Protein AF-A0A3D1TBQ3-F1 (afdb_monomer)

Nearest PDB structures (foldseek):
  1m8l-assembly1_A  TM=4.138E-01  e=8.416E+00  unclassified

Structure (mmCIF, N/CA/C/O backbone):
data_AF-A0A3D1TBQ3-F1
#
_ent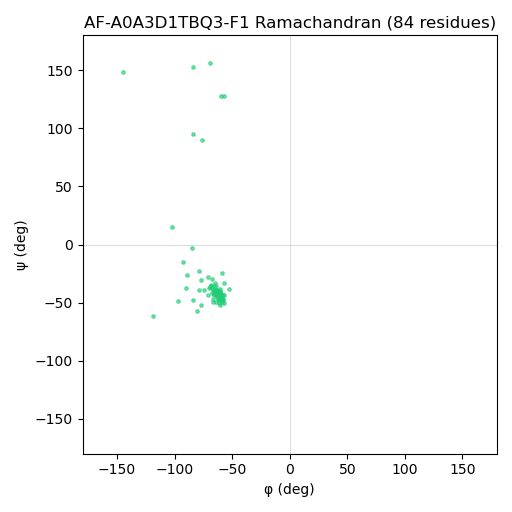ry.id   AF-A0A3D1TBQ3-F1
#
loop_
_atom_site.group_PDB
_atom_site.id
_atom_site.type_symbol
_atom_site.label_atom_id
_atom_site.label_alt_id
_atom_site.label_comp_id
_atom_site.label_asym_id
_atom_site.label_entity_id
_atom_site.label_seq_id
_atom_site.pdbx_PDB_ins_code
_atom_site.Cartn_x
_atom_site.Cartn_y
_atom_site.Cartn_z
_atom_site.occupancy
_atom_site.B_iso_or_equiv
_atom_site.auth_seq_id
_atom_site.auth_comp_id
_atom_site.auth_asym_id
_atom_site.auth_atom_id
_atom_site.pdbx_PDB_model_num
ATOM 1 N N . MET A 1 1 ? -34.472 -19.354 18.705 1.00 48.91 1 MET A N 1
ATOM 2 C CA . MET A 1 1 ? -33.679 -18.744 19.798 1.00 48.91 1 MET A CA 1
ATOM 3 C C . MET A 1 1 ? -32.773 -17.674 19.184 1.00 48.91 1 MET A C 1
ATOM 5 O O . MET A 1 1 ? -31.793 -18.015 18.539 1.00 48.91 1 MET A O 1
ATOM 9 N N . ASN A 1 2 ? -33.158 -16.394 19.246 1.00 57.59 2 ASN A N 1
ATOM 10 C CA . ASN A 1 2 ? -32.427 -15.299 18.590 1.00 57.59 2 ASN A CA 1
ATOM 11 C C . ASN A 1 2 ? -31.275 -14.830 19.495 1.00 57.59 2 ASN A C 1
ATOM 13 O O . ASN A 1 2 ? -31.487 -14.049 20.424 1.00 57.59 2 ASN A O 1
ATOM 17 N N . ARG A 1 3 ? -30.066 -15.356 19.275 1.00 66.62 3 ARG A N 1
ATOM 18 C CA . ARG A 1 3 ? -28.874 -14.981 20.045 1.00 66.62 3 ARG A CA 1
ATOM 19 C C . ARG A 1 3 ? -28.393 -13.613 19.562 1.00 66.62 3 ARG A C 1
ATOM 21 O O . ARG A 1 3 ? -27.595 -13.519 18.635 1.00 66.62 3 ARG A O 1
ATOM 28 N N . LYS A 1 4 ? -28.898 -12.541 20.178 1.00 64.94 4 LYS A N 1
ATOM 29 C CA . LYS A 1 4 ? -28.378 -11.188 19.943 1.00 64.94 4 LYS A CA 1
ATOM 30 C C . LYS A 1 4 ? -26.883 -11.181 20.274 1.00 64.94 4 LYS A C 1
ATOM 32 O O . LYS A 1 4 ? -26.479 -11.642 21.340 1.00 64.94 4 LYS A O 1
ATOM 37 N N . ALA A 1 5 ? -26.064 -10.701 19.341 1.00 71.19 5 ALA A N 1
ATOM 38 C CA . ALA A 1 5 ? -24.626 -10.590 19.551 1.00 71.19 5 ALA A CA 1
ATOM 39 C C . ALA A 1 5 ? -24.343 -9.670 20.747 1.00 71.19 5 ALA A C 1
ATOM 41 O O . ALA A 1 5 ? -24.852 -8.548 20.798 1.00 71.19 5 ALA A O 1
ATOM 42 N N . THR A 1 6 ? -23.538 -10.150 21.694 1.00 84.25 6 THR A N 1
ATOM 43 C CA . THR A 1 6 ? -23.073 -9.356 22.833 1.00 84.25 6 THR A CA 1
ATOM 44 C C . THR A 1 6 ? -22.100 -8.267 22.358 1.00 84.25 6 THR A C 1
ATOM 46 O O . THR A 1 6 ? -21.475 -8.422 21.301 1.00 84.25 6 THR A O 1
ATOM 49 N N . PRO A 1 7 ? -21.935 -7.167 23.115 1.00 84.00 7 PRO A N 1
ATOM 50 C CA . PRO A 1 7 ? -20.949 -6.129 22.798 1.00 84.00 7 PRO A CA 1
ATOM 51 C C . PRO A 1 7 ? -19.533 -6.693 22.590 1.00 84.00 7 PRO A C 1
ATOM 53 O O . PRO A 1 7 ? -18.847 -6.301 21.649 1.00 84.00 7 PRO A O 1
ATOM 56 N N . GLU A 1 8 ? -19.146 -7.692 23.391 1.00 90.38 8 GLU A N 1
ATOM 57 C CA . GLU A 1 8 ? -17.883 -8.432 23.263 1.00 90.38 8 GLU A CA 1
ATOM 58 C C . GLU A 1 8 ? -17.730 -9.103 21.888 1.00 90.38 8 GLU A C 1
ATOM 60 O O . GLU A 1 8 ? -16.695 -8.964 21.234 1.00 90.38 8 GLU A O 1
ATOM 65 N N . ASN A 1 9 ? -18.774 -9.788 21.406 1.00 90.06 9 ASN A N 1
ATOM 66 C CA . ASN A 1 9 ? -18.738 -10.454 20.104 1.00 90.06 9 ASN A CA 1
ATOM 67 C C . ASN A 1 9 ? -18.562 -9.450 18.960 1.00 90.06 9 ASN A C 1
ATOM 69 O O . ASN A 1 9 ? -17.795 -9.708 18.034 1.00 90.06 9 ASN A O 1
ATOM 73 N N . ARG A 1 10 ? -19.231 -8.290 19.027 1.00 90.44 10 ARG A N 1
ATOM 74 C CA . ARG A 1 10 ? -19.071 -7.235 18.012 1.00 90.44 10 ARG A CA 1
ATOM 75 C C . ARG A 1 10 ? -17.681 -6.605 18.046 1.00 90.44 10 ARG A C 1
ATOM 77 O O . ARG A 1 10 ? -17.130 -6.303 16.991 1.00 90.44 10 ARG A O 1
ATOM 84 N N . TYR A 1 11 ? -17.109 -6.424 19.233 1.00 93.12 11 TYR A N 1
ATOM 85 C CA . TYR A 1 11 ? -15.745 -5.925 19.385 1.00 93.12 11 TYR A CA 1
ATOM 86 C C . TYR A 1 11 ? -14.722 -6.885 18.762 1.00 93.12 11 TYR A C 1
ATOM 88 O O . TYR A 1 11 ? -13.909 -6.465 17.942 1.00 93.12 11 TYR A O 1
ATOM 96 N N . ARG A 1 12 ? -14.833 -8.193 19.038 1.00 94.06 12 ARG A N 1
ATOM 97 C CA . ARG A 1 12 ? -13.980 -9.219 18.412 1.00 94.06 12 ARG A CA 1
ATOM 98 C C . ARG A 1 12 ? -14.127 -9.269 16.892 1.00 94.06 12 ARG A C 1
ATOM 100 O O . ARG A 1 12 ? -13.128 -9.389 16.192 1.00 94.06 12 ARG A O 1
ATOM 107 N N . GLN A 1 13 ? -15.347 -9.128 16.373 1.00 93.75 13 GLN A N 1
ATOM 108 C CA . GLN A 1 13 ? -15.586 -9.050 14.928 1.00 93.75 13 GLN A CA 1
ATOM 109 C C . GLN A 1 13 ? -14.923 -7.822 14.293 1.00 93.75 13 GLN A C 1
ATOM 111 O O . GLN A 1 13 ? -14.345 -7.945 13.218 1.00 93.75 13 GLN A O 1
ATOM 116 N N . ARG A 1 14 ? -14.959 -6.656 14.956 1.00 95.00 14 ARG A N 1
ATOM 117 C CA . ARG A 1 14 ? -14.262 -5.448 14.481 1.00 95.00 14 ARG A CA 1
ATOM 118 C C . ARG A 1 14 ? -12.750 -5.641 14.444 1.00 95.00 14 ARG A C 1
ATOM 120 O O . ARG A 1 14 ? -12.143 -5.292 13.440 1.00 95.00 14 ARG A O 1
ATOM 127 N N . ILE A 1 15 ? -12.160 -6.222 15.491 1.00 96.12 15 ILE A N 1
ATOM 128 C CA . ILE A 1 15 ? -10.722 -6.534 15.510 1.00 96.12 15 ILE A CA 1
ATOM 129 C C . ILE A 1 15 ? -10.370 -7.467 14.355 1.00 96.12 15 ILE A C 1
ATOM 131 O O . ILE A 1 15 ? -9.424 -7.202 13.626 1.00 96.12 15 ILE A O 1
ATOM 135 N N . PHE A 1 16 ? -11.141 -8.539 14.162 1.00 96.38 16 PHE A N 1
ATOM 136 C CA . PHE A 1 16 ? -10.882 -9.487 13.083 1.00 96.38 16 PHE A CA 1
ATOM 137 C C . PHE A 1 16 ? -11.000 -8.835 11.700 1.00 96.38 16 PHE A C 1
ATOM 139 O O . PHE A 1 16 ? -10.161 -9.082 10.840 1.00 96.38 16 PHE A O 1
ATOM 146 N N . ALA A 1 17 ? -11.996 -7.969 11.494 1.00 96.06 17 ALA A N 1
ATOM 147 C CA . ALA A 1 17 ? -12.146 -7.224 10.249 1.00 96.06 17 ALA A CA 1
ATOM 148 C C . ALA A 1 17 ? -10.925 -6.333 9.966 1.00 96.06 17 ALA A C 1
ATOM 150 O O . ALA A 1 17 ? -10.394 -6.375 8.860 1.00 96.06 17 ALA A O 1
ATOM 151 N N . TRP A 1 18 ? -10.444 -5.592 10.968 1.00 96.25 18 TRP A N 1
ATOM 152 C CA . TRP A 1 18 ? -9.233 -4.775 10.843 1.00 96.25 18 TRP A CA 1
ATOM 153 C C . TRP A 1 18 ? -7.977 -5.619 10.612 1.00 96.25 18 TRP A C 1
ATOM 155 O O . TRP A 1 18 ? -7.193 -5.311 9.725 1.00 96.25 18 TRP A O 1
ATOM 165 N N . ALA A 1 19 ? -7.822 -6.733 11.326 1.00 97.00 19 ALA A N 1
ATOM 166 C CA . ALA A 1 19 ? -6.682 -7.628 11.145 1.00 97.00 19 ALA A CA 1
ATOM 167 C C . ALA A 1 19 ? -6.647 -8.258 9.740 1.00 97.00 19 ALA A C 1
ATOM 169 O O . ALA A 1 19 ? -5.583 -8.369 9.135 1.00 97.00 19 ALA A O 1
ATOM 170 N N . MET A 1 20 ? -7.802 -8.659 9.201 1.00 97.69 20 MET A N 1
ATOM 171 C CA . MET A 1 20 ? -7.898 -9.177 7.831 1.00 97.69 20 MET A CA 1
ATOM 172 C C . MET A 1 20 ? -7.660 -8.092 6.782 1.00 97.69 20 MET A C 1
ATOM 174 O O . MET A 1 20 ? -7.032 -8.371 5.761 1.00 97.69 20 MET A O 1
ATOM 178 N N . TYR A 1 21 ? -8.121 -6.866 7.038 1.00 96.06 21 TYR A N 1
ATOM 179 C CA . TYR A 1 21 ? -7.828 -5.718 6.187 1.00 96.06 21 TYR A CA 1
ATOM 180 C C . TYR A 1 21 ? -6.320 -5.440 6.128 1.00 96.06 21 TYR A C 1
ATOM 182 O O . TYR A 1 21 ? -5.759 -5.379 5.034 1.00 96.06 21 TYR A O 1
ATOM 190 N N . ASP A 1 22 ? -5.648 -5.363 7.279 1.00 96.06 22 ASP A N 1
ATOM 191 C CA . ASP A 1 22 ? -4.203 -5.128 7.349 1.00 96.06 22 ASP A CA 1
ATOM 192 C C . ASP A 1 22 ? -3.412 -6.259 6.680 1.00 96.06 22 ASP A C 1
ATOM 194 O O . ASP A 1 22 ? -2.489 -5.994 5.908 1.00 96.06 22 ASP A O 1
ATOM 198 N N . TRP A 1 23 ? -3.818 -7.518 6.893 1.00 95.69 23 TRP A N 1
ATOM 199 C CA . TRP A 1 23 ? -3.200 -8.674 6.239 1.00 95.69 23 TRP A CA 1
ATOM 200 C C . TRP A 1 23 ? -3.277 -8.580 4.711 1.00 95.69 23 TRP A C 1
ATOM 202 O O . TRP A 1 23 ? -2.261 -8.720 4.023 1.00 95.69 23 TRP A O 1
ATOM 212 N N . ALA A 1 24 ? -4.466 -8.300 4.174 1.00 95.62 24 ALA 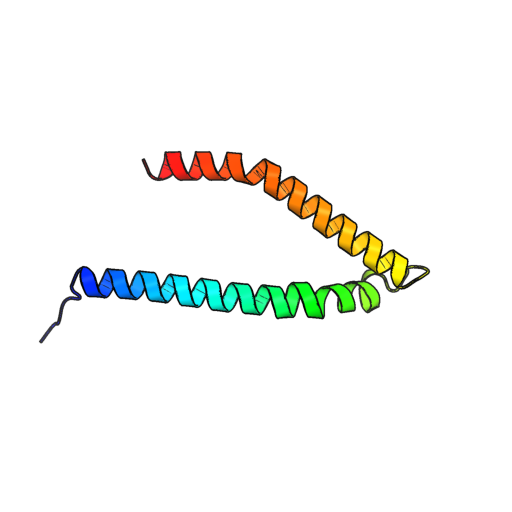A N 1
ATOM 213 C CA . ALA A 1 24 ? -4.666 -8.173 2.735 1.00 95.62 24 ALA A CA 1
ATOM 214 C C . ALA A 1 24 ? -3.904 -6.970 2.159 1.00 95.62 24 ALA A C 1
ATOM 216 O O . ALA A 1 24 ? -3.275 -7.086 1.105 1.00 95.62 24 ALA A O 1
ATOM 217 N N . ASN A 1 25 ? -3.907 -5.835 2.861 1.00 96.00 25 ASN A N 1
ATOM 218 C CA . ASN A 1 25 ? -3.202 -4.631 2.436 1.00 96.00 25 ASN A CA 1
ATOM 219 C C . ASN A 1 25 ? -1.682 -4.855 2.357 1.00 96.00 25 ASN A C 1
ATOM 221 O 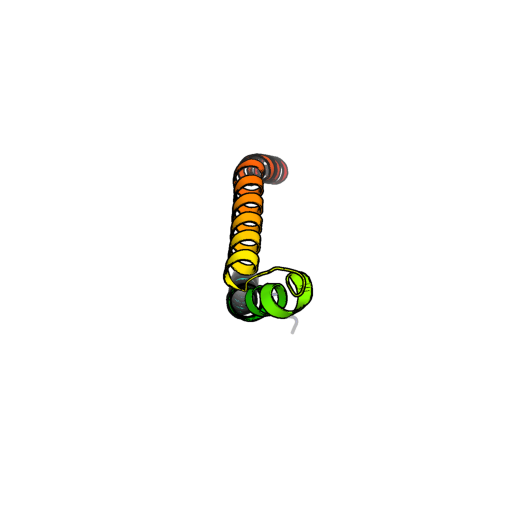O . ASN A 1 25 ? -1.053 -4.502 1.360 1.00 96.00 25 ASN A O 1
ATOM 225 N N . SER A 1 26 ? -1.077 -5.505 3.356 1.00 95.56 26 SER A N 1
ATOM 226 C CA . SER A 1 26 ? 0.355 -5.829 3.320 1.00 95.56 26 SER A CA 1
ATOM 227 C C . SER A 1 26 ?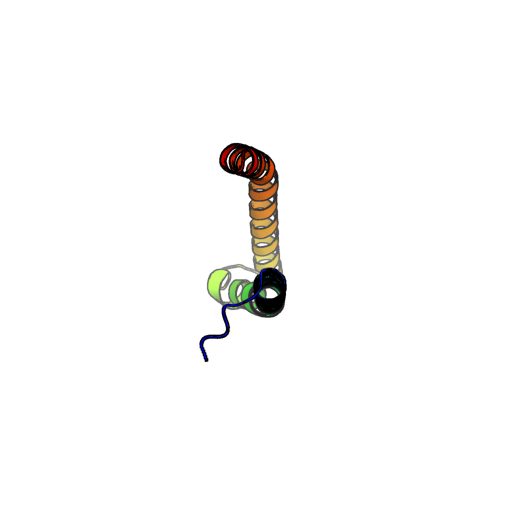 0.706 -6.833 2.216 1.00 95.56 26 SER A C 1
ATOM 229 O O . SER A 1 26 ? 1.722 -6.665 1.532 1.00 95.56 26 SER A O 1
ATOM 231 N N . ALA A 1 27 ? -0.134 -7.849 1.990 1.00 95.31 27 ALA A N 1
ATOM 232 C CA . ALA A 1 27 ? 0.059 -8.805 0.898 1.00 95.31 27 ALA A CA 1
ATOM 233 C C . ALA A 1 27 ? -0.018 -8.122 -0.482 1.00 95.31 27 ALA A C 1
ATOM 235 O O . ALA A 1 27 ? 0.807 -8.384 -1.361 1.00 95.31 27 ALA A O 1
ATOM 236 N N . PHE A 1 28 ? -0.962 -7.193 -0.657 1.00 94.75 28 PHE A N 1
ATOM 237 C CA . PHE A 1 28 ? -1.076 -6.379 -1.865 1.00 94.75 28 PHE A CA 1
ATOM 238 C C . PHE A 1 28 ? 0.146 -5.476 -2.061 1.00 94.75 28 PHE A C 1
ATOM 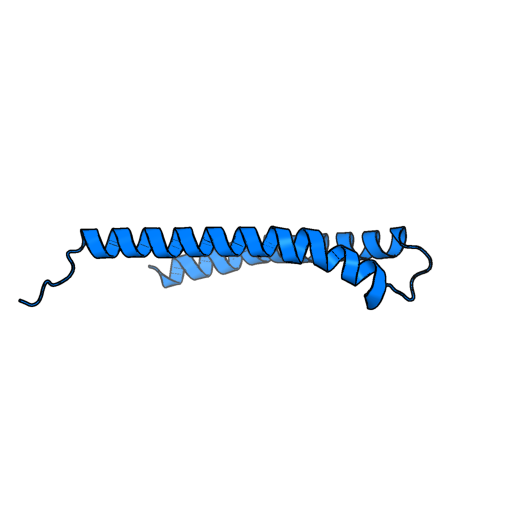240 O O . PHE A 1 28 ? 0.738 -5.479 -3.139 1.00 94.75 28 PHE A O 1
ATOM 247 N N . ALA A 1 29 ? 0.562 -4.737 -1.029 1.00 93.81 29 ALA A N 1
ATOM 248 C CA . ALA A 1 29 ? 1.689 -3.813 -1.123 1.00 93.81 29 ALA A CA 1
ATOM 249 C C . ALA A 1 29 ? 2.992 -4.531 -1.508 1.00 93.81 29 ALA A C 1
ATOM 251 O O . ALA A 1 29 ? 3.730 -4.079 -2.380 1.00 93.81 29 ALA A O 1
ATOM 252 N N . THR A 1 30 ? 3.257 -5.692 -0.914 1.00 93.81 30 THR A N 1
ATOM 253 C CA . THR A 1 30 ? 4.463 -6.475 -1.222 1.00 93.81 30 THR A CA 1
ATOM 254 C C . THR A 1 30 ? 4.410 -7.105 -2.615 1.00 93.81 30 THR A C 1
ATOM 256 O O . THR A 1 30 ? 5.380 -7.031 -3.365 1.00 93.81 30 THR A O 1
ATOM 259 N N . THR A 1 31 ? 3.272 -7.671 -3.013 1.00 95.31 31 THR A N 1
ATOM 260 C CA . THR A 1 31 ? 3.162 -8.363 -4.306 1.00 95.31 31 THR A CA 1
ATOM 261 C C . THR A 1 31 ? 3.050 -7.381 -5.470 1.00 95.31 31 THR A C 1
ATOM 263 O O . THR A 1 31 ? 3.794 -7.463 -6.445 1.00 95.31 31 THR A O 1
ATOM 266 N N . ILE A 1 32 ? 2.119 -6.434 -5.384 1.00 93.69 32 ILE A N 1
ATOM 267 C CA . ILE A 1 32 ? 1.833 -5.512 -6.480 1.00 93.69 32 ILE A CA 1
ATOM 268 C C . ILE A 1 32 ? 2.851 -4.378 -6.496 1.00 93.69 32 ILE A C 1
ATOM 270 O O . ILE A 1 32 ? 3.534 -4.202 -7.500 1.00 93.69 32 ILE A O 1
ATOM 274 N N . LEU A 1 33 ? 2.978 -3.623 -5.399 1.00 90.38 33 LEU A N 1
ATOM 275 C CA . LEU A 1 33 ? 3.787 -2.399 -5.399 1.00 90.38 33 LEU A CA 1
ATOM 276 C C . LEU A 1 33 ? 5.289 -2.692 -5.393 1.00 90.38 33 LEU A C 1
ATOM 278 O O . LEU A 1 33 ? 6.030 -1.989 -6.075 1.00 90.38 33 LEU A O 1
ATOM 282 N N . ALA A 1 34 ? 5.741 -3.703 -4.643 1.00 89.69 34 ALA A N 1
ATOM 283 C CA . ALA A 1 34 ? 7.171 -3.987 -4.516 1.00 89.69 34 ALA A CA 1
ATOM 284 C C . ALA A 1 34 ? 7.706 -4.965 -5.575 1.00 89.69 34 ALA A C 1
ATOM 286 O O . ALA A 1 34 ? 8.822 -4.765 -6.049 1.00 89.69 34 ALA A O 1
ATOM 287 N N . ALA A 1 35 ? 6.949 -5.996 -5.967 1.00 90.44 35 ALA A N 1
ATOM 288 C CA . ALA A 1 35 ? 7.439 -6.992 -6.927 1.00 90.44 35 ALA A CA 1
ATOM 289 C C . ALA A 1 35 ? 7.000 -6.720 -8.376 1.00 90.44 35 ALA A C 1
ATOM 291 O O . ALA A 1 35 ? 7.833 -6.745 -9.280 1.00 90.44 35 ALA A O 1
ATOM 292 N N . LEU A 1 36 ? 5.713 -6.452 -8.624 1.00 92.25 36 LEU A N 1
ATOM 293 C CA . LEU A 1 36 ? 5.190 -6.359 -9.995 1.00 92.25 36 LEU A CA 1
ATOM 294 C C . LEU A 1 36 ? 5.382 -4.984 -10.638 1.00 92.25 36 LEU A C 1
ATOM 296 O O . LEU A 1 36 ? 5.834 -4.895 -11.781 1.00 92.25 36 LEU A O 1
ATOM 300 N N . LEU A 1 37 ? 5.044 -3.907 -9.928 1.00 88.06 37 LEU A N 1
ATOM 301 C CA . LEU A 1 37 ? 5.033 -2.558 -10.498 1.00 88.06 37 LEU A CA 1
ATOM 302 C C . LEU A 1 37 ? 6.407 -2.061 -10.970 1.00 88.06 37 LEU A C 1
ATOM 304 O O . LEU A 1 37 ? 6.457 -1.501 -12.063 1.00 88.06 37 LEU A O 1
ATOM 308 N N . PRO A 1 38 ? 7.526 -2.298 -10.255 1.00 85.50 38 PRO A N 1
ATOM 309 C CA . PRO A 1 38 ? 8.845 -1.870 -10.722 1.00 85.50 38 PRO A CA 1
ATOM 310 C C . PRO A 1 38 ? 9.256 -2.571 -12.021 1.00 85.50 38 PRO A C 1
ATOM 312 O O . PRO A 1 38 ? 9.806 -1.945 -12.928 1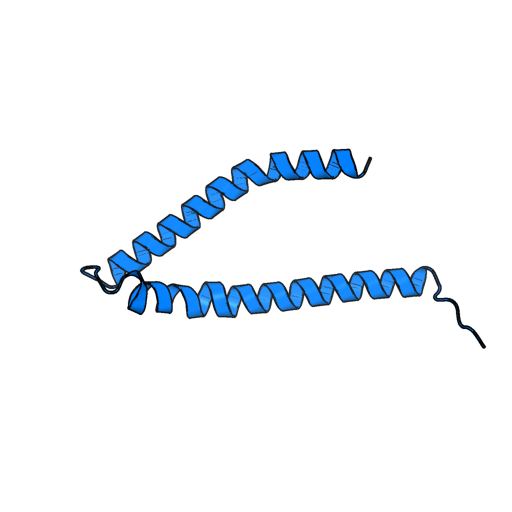.00 85.50 38 PRO A O 1
ATOM 315 N N . VAL A 1 39 ? 8.939 -3.865 -12.141 1.00 86.38 39 VAL A N 1
ATOM 316 C CA . VAL A 1 39 ? 9.216 -4.662 -13.343 1.00 86.38 39 VAL A CA 1
ATOM 317 C C . VAL A 1 39 ? 8.368 -4.170 -14.513 1.00 86.38 39 VAL A C 1
ATOM 319 O O . VAL A 1 39 ? 8.902 -3.914 -15.591 1.00 86.38 39 VAL A O 1
ATOM 322 N N . TYR A 1 40 ? 7.067 -3.962 -14.293 1.00 87.19 40 TYR A N 1
ATOM 323 C CA . TYR A 1 40 ? 6.170 -3.392 -15.299 1.00 87.19 40 TYR A CA 1
ATOM 324 C C . TYR A 1 40 ? 6.622 -1.996 -15.742 1.00 87.19 40 TYR A C 1
ATOM 326 O O . TYR A 1 40 ? 6.650 -1.695 -16.936 1.00 87.19 40 TYR A O 1
ATOM 334 N N . PHE A 1 41 ? 7.015 -1.143 -14.794 1.00 83.94 41 PHE A N 1
ATOM 335 C CA . PHE A 1 41 ? 7.470 0.205 -15.101 1.00 83.94 41 PHE A CA 1
ATOM 336 C C . PHE A 1 41 ? 8.742 0.178 -15.947 1.00 83.94 41 PHE A C 1
ATOM 338 O O . PHE A 1 41 ? 8.833 0.911 -16.922 1.00 83.94 41 PHE A O 1
ATOM 345 N N . SER A 1 42 ? 9.695 -0.704 -15.640 1.00 82.62 42 SER A N 1
ATOM 346 C CA . SER A 1 42 ? 10.918 -0.846 -16.433 1.00 82.62 42 SER A CA 1
ATOM 347 C C . SER A 1 42 ? 10.662 -1.412 -17.835 1.00 82.62 42 SER A C 1
ATOM 349 O O . SER A 1 42 ? 11.249 -0.922 -18.796 1.00 82.62 42 SER A O 1
ATOM 351 N N . GLN A 1 43 ? 9.790 -2.416 -17.966 1.00 82.56 43 GLN A N 1
ATOM 352 C CA . GLN A 1 43 ? 9.605 -3.153 -19.222 1.00 82.56 43 GLN A CA 1
ATOM 353 C C . GLN A 1 43 ? 8.555 -2.556 -20.162 1.00 82.56 43 GLN A C 1
ATOM 355 O O . GLN A 1 43 ? 8.628 -2.787 -21.365 1.00 82.56 43 GLN A O 1
ATOM 360 N N . VAL A 1 44 ? 7.570 -1.826 -19.634 1.00 83.56 44 VAL A N 1
ATOM 361 C CA . VAL A 1 44 ? 6.428 -1.325 -20.412 1.00 83.56 44 VAL A CA 1
ATOM 362 C C . VAL A 1 44 ? 6.395 0.197 -20.396 1.00 83.56 44 VAL A C 1
ATOM 364 O O . VAL A 1 44 ? 6.539 0.825 -21.441 1.00 83.56 44 VAL A O 1
ATOM 367 N N . ALA A 1 45 ? 6.250 0.808 -19.217 1.00 76.75 45 ALA A N 1
ATOM 368 C CA . ALA A 1 45 ? 6.105 2.263 -19.109 1.00 76.75 45 ALA A CA 1
ATOM 369 C C . ALA A 1 45 ? 7.392 3.018 -19.490 1.00 76.75 45 ALA A C 1
ATOM 371 O O . ALA A 1 45 ? 7.338 4.090 -20.086 1.00 76.75 45 ALA A O 1
ATOM 372 N N . GLY A 1 46 ? 8.544 2.439 -19.159 1.00 78.56 46 GLY A N 1
ATOM 373 C CA . GLY A 1 46 ? 9.876 2.953 -19.440 1.00 78.56 46 GLY A CA 1
ATOM 374 C C . GLY A 1 46 ? 10.566 2.267 -20.614 1.00 78.56 46 GLY A C 1
ATOM 375 O O . GLY A 1 46 ? 11.769 2.436 -20.774 1.00 78.56 46 GLY A O 1
ATOM 376 N N . ALA A 1 47 ? 9.836 1.515 -21.445 1.00 77.44 47 ALA A N 1
ATOM 377 C CA . ALA A 1 47 ? 10.402 0.803 -22.595 1.00 77.44 47 ALA A CA 1
ATOM 378 C C . ALA A 1 47 ? 11.105 1.732 -23.602 1.00 77.44 47 ALA A C 1
ATOM 380 O O . ALA A 1 47 ? 11.986 1.305 -24.342 1.00 77.44 47 ALA A O 1
ATOM 381 N N . THR A 1 48 ? 10.716 3.009 -23.632 1.00 81.00 48 THR A N 1
ATOM 382 C CA . THR A 1 48 ? 11.310 4.047 -24.483 1.00 81.00 48 THR A CA 1
ATOM 383 C C . THR A 1 48 ? 12.549 4.703 -23.869 1.00 81.00 48 THR A C 1
ATOM 385 O O . THR A 1 48 ? 13.159 5.556 -24.516 1.00 81.00 48 THR A O 1
ATOM 388 N N . LEU A 1 49 ? 12.934 4.341 -22.637 1.00 83.25 49 LEU A N 1
ATOM 389 C CA . LEU A 1 49 ? 14.100 4.911 -21.970 1.00 83.25 49 LEU A CA 1
ATOM 390 C C . LEU A 1 49 ? 15.414 4.221 -22.366 1.00 83.25 49 LEU A C 1
ATOM 392 O O . LEU A 1 49 ? 15.427 3.031 -22.678 1.00 83.25 49 LEU A O 1
ATOM 396 N N . PRO A 1 50 ? 16.551 4.943 -22.298 1.00 77.75 50 PRO A N 1
ATOM 397 C CA . PRO A 1 50 ? 17.829 4.445 -22.808 1.00 77.75 50 PRO A CA 1
ATOM 398 C C . PRO A 1 50 ? 18.401 3.266 -22.015 1.00 77.75 50 PRO A C 1
ATOM 400 O O . PRO A 1 50 ? 19.154 2.466 -22.564 1.00 77.75 50 PRO A O 1
ATOM 403 N N . THR A 1 51 ? 18.107 3.176 -20.713 1.00 81.81 51 THR A N 1
ATOM 404 C CA . THR A 1 51 ? 18.649 2.126 -19.840 1.00 81.81 51 THR A CA 1
ATOM 405 C C . THR A 1 51 ? 17.640 1.690 -18.772 1.00 81.81 51 THR A C 1
ATOM 407 O O . THR A 1 51 ? 16.904 2.525 -18.245 1.00 81.81 51 THR A O 1
ATOM 410 N N . PRO A 1 52 ? 17.659 0.419 -18.331 1.00 75.56 52 PRO A N 1
ATOM 411 C CA . PRO A 1 52 ? 16.828 -0.036 -17.212 1.00 75.56 52 PRO A CA 1
ATOM 412 C C . PRO A 1 52 ? 17.072 0.755 -15.916 1.00 75.56 52 PRO A C 1
ATOM 414 O O . PRO A 1 52 ? 16.145 1.013 -15.155 1.00 75.56 52 PRO A O 1
ATOM 417 N N . ALA A 1 53 ? 18.312 1.202 -15.690 1.00 82.19 53 ALA A N 1
ATOM 418 C CA . ALA A 1 53 ? 18.675 2.013 -14.530 1.00 82.19 53 ALA A CA 1
ATOM 419 C C . ALA A 1 53 ? 17.958 3.375 -14.506 1.00 82.19 53 ALA A C 1
ATOM 421 O O . ALA A 1 53 ? 17.524 3.817 -13.443 1.00 82.19 53 ALA A O 1
ATOM 422 N N . THR A 1 54 ? 17.788 4.026 -15.664 1.00 83.38 54 THR A N 1
ATOM 423 C CA . THR A 1 54 ? 17.054 5.301 -15.740 1.00 83.38 54 THR A CA 1
ATOM 424 C C . THR A 1 54 ? 15.556 5.114 -15.508 1.00 83.38 54 THR A C 1
ATOM 426 O O . THR A 1 54 ? 14.957 5.916 -14.792 1.00 83.38 54 THR A O 1
ATOM 429 N N . ALA A 1 55 ? 14.960 4.026 -16.006 1.00 83.12 55 ALA A N 1
ATOM 430 C CA . ALA A 1 55 ? 13.563 3.694 -15.720 1.00 83.12 55 ALA A CA 1
ATOM 431 C C . ALA A 1 55 ? 13.319 3.464 -14.215 1.00 83.12 55 ALA A C 1
ATOM 433 O O . ALA A 1 55 ? 12.381 4.028 -13.649 1.00 83.12 55 ALA A O 1
ATOM 434 N N . THR A 1 56 ? 14.201 2.717 -13.541 1.00 83.62 56 THR A N 1
ATOM 435 C CA . THR A 1 56 ? 14.128 2.509 -12.085 1.00 83.62 56 THR A CA 1
ATOM 436 C C . THR A 1 56 ? 14.318 3.812 -11.305 1.00 83.62 56 THR A C 1
ATOM 438 O O . THR A 1 56 ? 13.610 4.048 -10.330 1.00 83.62 56 THR A O 1
ATOM 441 N N . ALA A 1 57 ? 15.224 4.694 -11.738 1.00 86.75 57 ALA A N 1
ATOM 442 C CA . ALA A 1 57 ? 15.442 5.981 -11.079 1.00 86.75 57 ALA A CA 1
ATOM 443 C C . ALA A 1 57 ? 14.199 6.888 -11.139 1.00 86.75 57 ALA A C 1
ATOM 445 O O . ALA A 1 57 ? 13.818 7.473 -10.125 1.00 86.75 57 ALA A O 1
ATOM 446 N N . ILE A 1 58 ? 13.528 6.967 -12.295 1.00 87.44 58 ILE A N 1
ATOM 447 C CA . ILE A 1 58 ? 12.278 7.732 -12.444 1.00 87.44 58 ILE A CA 1
ATOM 448 C C . ILE A 1 58 ? 11.168 7.136 -11.578 1.00 87.44 58 ILE A C 1
ATOM 450 O O . ILE A 1 58 ? 10.450 7.878 -10.908 1.00 87.44 58 ILE A O 1
ATOM 454 N N . TRP A 1 59 ? 11.056 5.807 -11.544 1.00 87.06 59 TRP A N 1
ATOM 455 C CA . TRP A 1 59 ? 10.119 5.110 -10.668 1.00 87.06 59 TRP A CA 1
ATOM 456 C C . TRP A 1 59 ? 10.339 5.467 -9.189 1.00 87.06 59 TRP A C 1
ATOM 458 O O . TRP A 1 59 ? 9.406 5.890 -8.502 1.00 87.06 59 TRP A O 1
ATOM 468 N N . SER A 1 60 ? 11.580 5.377 -8.702 1.00 88.19 60 SER A N 1
ATOM 469 C CA . SER A 1 60 ? 11.931 5.726 -7.320 1.00 88.19 60 SER A CA 1
ATOM 470 C C . SER A 1 60 ? 11.706 7.209 -7.008 1.00 88.19 60 SER A C 1
ATOM 472 O O . SER A 1 60 ? 11.268 7.545 -5.904 1.00 88.19 60 SER A O 1
ATOM 474 N N . PHE A 1 61 ? 11.954 8.104 -7.967 1.00 91.50 61 PHE A N 1
ATOM 475 C CA . PHE A 1 61 ? 11.659 9.528 -7.813 1.00 91.50 61 PHE A CA 1
ATOM 476 C C . PHE A 1 61 ? 10.151 9.784 -7.698 1.00 91.50 61 PHE A C 1
ATOM 478 O O . PHE A 1 61 ? 9.719 10.517 -6.809 1.00 91.50 61 PHE A O 1
ATOM 485 N N . GLY A 1 62 ? 9.344 9.125 -8.535 1.00 90.00 62 GLY A N 1
ATOM 486 C CA 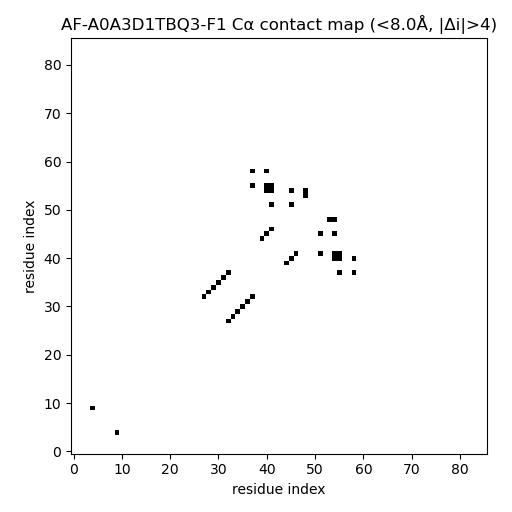. GLY A 1 62 ? 7.883 9.177 -8.460 1.00 90.00 62 GLY A CA 1
ATOM 487 C C . GLY A 1 62 ? 7.360 8.721 -7.098 1.00 90.00 62 GLY A C 1
ATOM 488 O O . GLY A 1 62 ? 6.599 9.449 -6.463 1.00 90.00 62 GLY A O 1
ATOM 489 N N . LEU A 1 63 ? 7.849 7.579 -6.599 1.00 91.44 63 LEU A N 1
ATOM 490 C CA . LEU A 1 63 ? 7.524 7.094 -5.253 1.00 91.44 63 LEU A CA 1
ATOM 491 C C . LEU A 1 63 ? 7.895 8.109 -4.163 1.00 91.44 63 LEU A C 1
ATOM 493 O O . LEU A 1 63 ? 7.102 8.363 -3.258 1.00 91.44 63 LEU A O 1
ATOM 497 N N . SER A 1 64 ? 9.075 8.722 -4.263 1.00 94.56 64 SER A N 1
ATOM 498 C CA . SER A 1 64 ? 9.548 9.718 -3.293 1.00 94.56 64 SER A CA 1
ATOM 499 C C . SER A 1 64 ? 8.654 10.959 -3.273 1.00 94.56 64 SER A C 1
ATOM 501 O O . SER A 1 64 ? 8.291 11.445 -2.203 1.0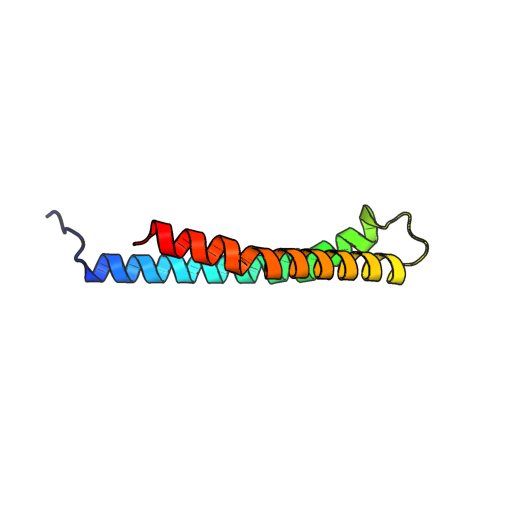0 94.56 64 SER A O 1
ATOM 503 N N . LEU A 1 65 ? 8.238 11.442 -4.447 1.00 95.94 65 LEU A N 1
ATOM 504 C CA . LEU A 1 65 ? 7.319 12.571 -4.563 1.00 95.94 65 LEU A CA 1
ATOM 505 C C . LEU A 1 65 ? 5.931 12.236 -3.998 1.00 95.94 65 LEU A C 1
ATOM 507 O O . LEU A 1 65 ? 5.357 13.045 -3.272 1.00 95.94 65 LEU A O 1
ATOM 511 N N . SER A 1 66 ? 5.404 11.038 -4.272 1.00 94.56 66 SER A N 1
ATOM 512 C CA . SER A 1 66 ? 4.133 10.582 -3.693 1.00 94.56 66 SER A CA 1
ATOM 513 C C . SER A 1 66 ? 4.184 10.525 -2.164 1.00 94.56 66 SER A C 1
ATOM 515 O O . SER A 1 66 ? 3.241 10.963 -1.500 1.00 94.56 66 SER A O 1
ATOM 517 N N . LEU A 1 67 ? 5.289 10.036 -1.592 1.00 94.69 67 LEU A N 1
ATOM 518 C CA . LEU A 1 67 ? 5.492 10.006 -0.142 1.00 94.69 67 LEU A CA 1
ATOM 519 C C . LEU A 1 67 ? 5.614 11.409 0.451 1.00 94.69 67 LEU A C 1
ATOM 521 O O . LEU A 1 67 ? 5.037 11.665 1.503 1.00 94.69 67 LEU A O 1
ATOM 525 N N . LEU A 1 68 ? 6.296 12.332 -0.231 1.00 97.06 68 LEU A N 1
ATOM 526 C CA . LEU A 1 68 ? 6.393 13.726 0.200 1.00 97.06 68 LEU A CA 1
ATOM 527 C C . LEU A 1 68 ? 5.014 14.395 0.248 1.00 97.06 68 LEU A C 1
ATOM 529 O O . LEU A 1 68 ? 4.663 15.015 1.249 1.00 97.06 68 LEU A O 1
ATOM 533 N N . ILE A 1 69 ? 4.211 14.229 -0.807 1.00 97.06 69 ILE A N 1
ATOM 534 C CA . ILE A 1 69 ? 2.836 14.744 -0.850 1.00 97.06 69 ILE A CA 1
ATOM 535 C C . ILE A 1 69 ? 2.014 14.136 0.291 1.00 97.06 69 ILE A C 1
ATOM 537 O O . ILE A 1 69 ? 1.338 14.855 1.022 1.00 97.06 69 ILE A O 1
ATOM 541 N N . THR A 1 70 ? 2.116 12.821 0.490 1.00 95.69 70 THR A N 1
ATOM 542 C CA . THR A 1 70 ? 1.410 12.119 1.571 1.00 95.69 70 THR A CA 1
ATOM 543 C C . THR A 1 70 ? 1.828 12.633 2.948 1.00 95.69 70 THR A C 1
ATOM 545 O O . THR A 1 70 ? 0.971 12.827 3.803 1.00 95.69 70 THR A O 1
ATOM 548 N N . ALA A 1 71 ? 3.116 12.905 3.162 1.00 95.88 71 ALA A N 1
ATOM 549 C CA . ALA A 1 71 ? 3.637 13.428 4.423 1.00 95.88 71 ALA A CA 1
ATOM 550 C C . ALA A 1 71 ? 3.107 14.832 4.751 1.00 95.88 71 ALA A C 1
ATOM 552 O O . ALA A 1 71 ? 2.905 15.151 5.919 1.00 95.88 71 ALA A O 1
ATOM 553 N N . VAL A 1 72 ? 2.858 15.662 3.735 1.00 96.38 72 VAL A N 1
ATOM 554 C CA . VAL A 1 72 ? 2.266 16.997 3.917 1.00 96.38 72 VAL A CA 1
ATOM 555 C C . VAL A 1 72 ? 0.752 16.915 4.124 1.00 96.38 72 VAL A C 1
ATOM 557 O O . VAL A 1 72 ? 0.201 17.647 4.943 1.00 96.38 72 VAL A O 1
ATOM 560 N N . LEU A 1 73 ? 0.066 16.026 3.401 1.00 96.62 73 LEU A N 1
ATOM 561 C CA . LEU A 1 73 ? -1.391 15.890 3.480 1.00 96.62 73 LEU A CA 1
ATOM 562 C C . LEU A 1 73 ? -1.862 15.139 4.732 1.00 96.62 73 LEU A C 1
ATOM 564 O O . LEU A 1 73 ? -2.951 15.424 5.231 1.00 96.62 73 LEU A O 1
ATOM 568 N N . SER A 1 74 ? -1.071 14.199 5.254 1.00 94.25 74 SER A N 1
ATOM 569 C CA . SER A 1 74 ? -1.457 13.368 6.398 1.00 94.25 74 SER A CA 1
ATOM 570 C C . SER A 1 74 ? -1.819 14.152 7.671 1.00 94.25 74 SER A C 1
ATOM 572 O O . SER A 1 74 ? -2.859 13.823 8.241 1.00 94.25 74 SER A O 1
ATOM 574 N N . PRO A 1 75 ? -1.098 15.206 8.117 1.00 93.12 75 PRO A N 1
ATOM 575 C CA . PRO A 1 75 ? -1.529 15.991 9.278 1.00 93.12 75 PRO A CA 1
ATOM 576 C C . PRO A 1 75 ? -2.833 16.761 9.024 1.00 93.12 75 PRO A C 1
ATOM 578 O O . PRO A 1 75 ? -3.668 16.879 9.919 1.00 93.12 75 PRO A O 1
ATOM 581 N N . ILE A 1 76 ? -3.047 17.257 7.802 1.00 93.25 76 ILE A N 1
ATOM 582 C CA . ILE A 1 76 ? -4.260 18.008 7.445 1.00 93.25 76 ILE A CA 1
ATOM 583 C C . ILE A 1 76 ? -5.478 17.080 7.496 1.00 93.25 76 ILE A C 1
ATOM 585 O O . ILE A 1 76 ? -6.472 17.382 8.148 1.00 93.25 76 ILE A O 1
ATOM 589 N N . LEU A 1 77 ? -5.387 15.914 6.857 1.00 91.69 77 LEU A N 1
ATOM 590 C CA . LEU A 1 77 ? -6.476 14.938 6.862 1.00 91.69 77 LEU A CA 1
ATOM 591 C C . LEU A 1 77 ? -6.685 14.315 8.248 1.00 91.69 77 LEU A C 1
ATOM 593 O O . LEU A 1 77 ? -7.824 14.058 8.632 1.00 91.69 77 LEU A O 1
ATOM 597 N N . GLY A 1 78 ? -5.606 14.118 9.011 1.00 89.81 78 GLY A N 1
ATOM 598 C CA . GLY A 1 78 ? -5.668 13.641 10.391 1.00 89.81 78 GLY A CA 1
ATOM 599 C C . GLY A 1 78 ? -6.454 14.595 11.287 1.00 89.81 78 GLY A C 1
ATOM 600 O O . GLY A 1 78 ? -7.434 14.187 11.900 1.00 89.81 78 GLY A O 1
ATOM 601 N N . THR A 1 79 ? -6.112 15.887 11.274 1.00 91.19 79 THR A N 1
ATOM 602 C CA . THR A 1 79 ? -6.857 16.896 12.050 1.00 91.19 79 THR A CA 1
ATOM 603 C C . THR A 1 79 ? -8.329 16.994 11.643 1.00 91.19 79 THR A C 1
ATOM 605 O O . THR A 1 79 ? -9.190 17.118 12.510 1.00 91.19 79 THR A O 1
ATOM 608 N N . MET A 1 80 ? -8.656 16.875 10.351 1.00 92.25 80 MET A N 1
ATOM 609 C CA . MET A 1 80 ? -10.055 16.812 9.909 1.00 92.25 80 MET A CA 1
ATOM 610 C C . MET A 1 80 ? -10.787 15.578 10.456 1.00 92.25 80 MET A C 1
ATOM 612 O O . MET A 1 80 ? -11.939 15.693 10.865 1.00 92.25 80 MET A O 1
ATOM 616 N N . SER A 1 81 ? -10.137 14.409 10.477 1.00 89.56 81 SER A N 1
ATOM 617 C CA . SER A 1 81 ? -10.713 13.180 11.037 1.00 89.56 81 SER A CA 1
ATOM 618 C C . SER A 1 81 ? -11.010 13.321 12.531 1.00 89.56 81 SER A C 1
ATOM 620 O O . SER A 1 81 ? -12.073 12.895 12.981 1.00 89.56 81 SER A O 1
ATOM 622 N N . ASP A 1 82 ? -10.106 13.948 13.284 1.00 91.12 82 ASP A N 1
ATOM 623 C CA . ASP A 1 82 ? -10.281 14.165 14.722 1.00 91.12 82 ASP A CA 1
ATOM 624 C C . ASP A 1 82 ? -11.465 15.097 15.016 1.00 91.12 82 ASP A C 1
ATOM 626 O O . ASP A 1 82 ? -12.248 14.838 15.928 1.00 91.12 82 ASP A O 1
ATOM 630 N N . LEU A 1 83 ? -11.656 16.140 14.202 1.00 88.38 83 LEU A N 1
ATOM 631 C CA . LEU A 1 83 ? -12.785 17.067 14.342 1.00 88.38 83 LEU A CA 1
ATOM 632 C C . LEU A 1 83 ? -14.136 16.449 13.954 1.00 88.38 83 LEU A C 1
ATOM 634 O O . LEU A 1 83 ? -15.160 16.882 14.466 1.00 88.38 83 LEU A O 1
ATOM 638 N N . VAL A 1 84 ? -14.158 15.465 13.051 1.00 86.44 84 VAL A N 1
ATOM 639 C CA . VAL A 1 84 ? -15.390 14.756 12.646 1.00 86.44 84 VAL A CA 1
ATOM 640 C C . VAL A 1 84 ? -15.809 13.704 13.679 1.00 86.44 84 VAL A C 1
ATOM 642 O O . VAL A 1 84 ? -16.971 13.297 13.713 1.00 86.44 84 VAL A O 1
ATOM 645 N N . GLN A 1 85 ? -14.870 13.230 14.500 1.00 65.19 85 GLN A N 1
ATOM 646 C CA . GLN A 1 85 ? -15.122 12.210 15.517 1.00 65.19 85 GLN A CA 1
ATOM 647 C C . GLN A 1 85 ? -15.481 12.793 16.898 1.00 65.19 85 GLN A C 1
ATOM 649 O O . GLN A 1 85 ? -15.995 12.044 17.734 1.00 65.19 85 GLN A O 1
ATOM 654 N N . ALA A 1 86 ? -15.232 14.090 17.120 1.00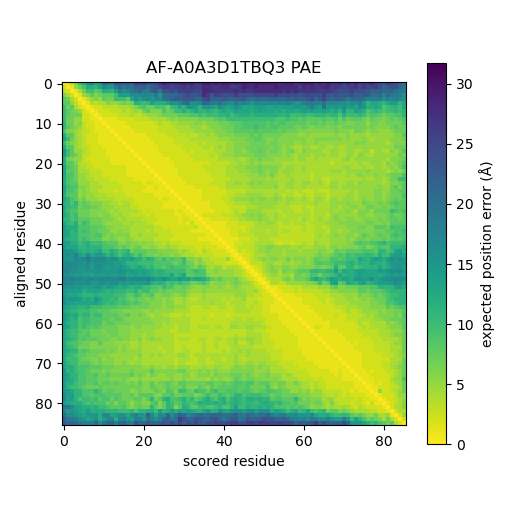 51.34 86 ALA A N 1
ATOM 655 C CA . ALA A 1 86 ? -15.659 14.864 18.292 1.00 51.34 86 ALA A CA 1
ATOM 656 C C . ALA A 1 86 ? -17.104 15.376 18.154 1.00 51.34 86 ALA A C 1
ATOM 658 O O . ALA A 1 86 ? -17.813 15.380 19.187 1.00 51.34 86 ALA A O 1
#

Sequence (86 aa):
MNRKATPENRYRQRIFAWAMYDWANSAFATTILAALLPVYFSQVAGATLPTPATATAIWSFGLSLSLLITAVLSPILGTMSDLVQA

pLDDT: mean 87.8, std 9.99, range [48.91, 97.69]

Solvent-accessible surface area (backbone atoms only — not comparable to full-atom values): 4870 Å² total; per-residue (Å²): 134,86,80,74,80,49,74,66,57,54,50,54,50,51,52,51,51,52,52,52,49,52,53,51,49,52,53,44,46,51,50,45,62,64,56,44,45,56,52,46,37,32,67,58,78,26,54,88,47,97,43,66,66,57,27,49,50,52,52,53,48,52,52,51,52,52,49,51,53,47,65,64,46,46,61,57,56,47,55,52,51,56,64,73,73,107

Radius of gyration: 20.7 Å; Cα contacts (8 Å, |Δi|>4): 22; chains: 1; bounding box: 52×37×48 Å

Foldseek 3Di:
DDPDDDPVNVVVVVVVVVVVVVVVVVVCCCPPVVPPVLVCQLVPVCVVPPDSVVSNVVVVVVVVVVVVVCVVCVVVVVVVVVVVVD

Secondary structure (DSSP, 8-state):
---PPPHHHHHHHHHHHHHHHHHHHHHHIIIIIIIIHHHHIIIIITTTSS-HHHHHHHHHHHHHHHHHHHHHHHHHHHHHHHHHH-

Mean predicted aligned error: 7.1 Å